Protein AF-A0AAC9WGJ4-F1 (afdb_monomer_lite)

Sequence (62 aa):
MGEENTFIKVTSIEDAEFTIYSKKYNNPIELLEKLYRIRNEKSLSNEEKNKKVQKIMKEYME

Foldseek 3Di:
DDDQPFDWDWDDDPPDIDTDTDRQWDDVVVLVVQLVVLVPPPVDDPVVSVVSNVVSVVVGND

Structure (mmCIF, N/CA/C/O backbone):
data_AF-A0AAC9WGJ4-F1
#
_entry.id   AF-A0AAC9WGJ4-F1
#
loop_
_atom_site.group_PDB
_atom_site.id
_atom_site.type_symbol
_atom_site.label_atom_id
_atom_site.label_alt_id
_atom_site.label_comp_id
_atom_site.label_asym_id
_atom_site.label_entity_id
_atom_site.label_seq_id
_atom_site.pdbx_PDB_ins_code
_atom_site.Cartn_x
_atom_site.Cartn_y
_atom_site.Cartn_z
_atom_site.occupancy
_atom_site.B_iso_or_equiv
_atom_site.auth_seq_id
_atom_site.auth_comp_id
_atom_site.auth_asym_id
_atom_site.auth_atom_id
_atom_site.pdbx_PDB_model_num
ATOM 1 N N . MET A 1 1 ? 28.666 10.877 -20.056 1.00 40.56 1 MET A N 1
ATOM 2 C CA . MET A 1 1 ? 27.532 10.123 -20.630 1.00 40.56 1 MET A CA 1
ATOM 3 C C . MET A 1 1 ? 26.911 9.367 -19.468 1.00 40.56 1 MET A C 1
ATOM 5 O O . MET A 1 1 ? 27.504 8.402 -19.018 1.00 40.56 1 MET A O 1
ATOM 9 N N . GLY A 1 2 ? 25.878 9.939 -18.843 1.00 43.53 2 GLY A N 1
ATOM 10 C CA . GLY A 1 2 ? 25.304 9.411 -17.601 1.00 43.53 2 GLY A CA 1
ATOM 11 C C . GLY A 1 2 ? 24.332 8.276 -17.896 1.00 43.53 2 GLY A C 1
ATOM 12 O O . GLY A 1 2 ? 23.512 8.407 -18.797 1.00 43.53 2 GLY A O 1
ATOM 13 N N . GLU A 1 3 ? 24.477 7.177 -17.164 1.00 52.25 3 GLU A N 1
ATOM 14 C CA . GLU A 1 3 ? 23.735 5.923 -17.293 1.00 52.25 3 GLU A CA 1
ATOM 15 C C . GLU A 1 3 ? 22.211 6.126 -17.235 1.00 52.25 3 GLU A C 1
ATOM 17 O O . GLU A 1 3 ? 21.664 6.542 -16.212 1.00 52.25 3 GLU A O 1
ATOM 22 N N . GLU A 1 4 ? 21.500 5.777 -18.308 1.00 52.88 4 GLU A N 1
ATOM 23 C CA . GLU A 1 4 ? 20.047 5.596 -18.264 1.00 52.88 4 GLU A CA 1
ATOM 24 C C . GLU A 1 4 ? 19.725 4.140 -17.918 1.00 52.88 4 GLU A C 1
ATOM 26 O O . GLU A 1 4 ? 19.370 3.329 -18.771 1.00 52.88 4 GLU A O 1
ATOM 31 N N . ASN A 1 5 ? 19.846 3.796 -16.635 1.00 50.75 5 ASN A N 1
ATOM 32 C CA . ASN A 1 5 ? 19.338 2.527 -16.114 1.00 50.75 5 ASN A CA 1
ATOM 33 C C . ASN A 1 5 ? 17.804 2.588 -16.014 1.00 50.75 5 ASN A C 1
ATOM 35 O O . ASN A 1 5 ? 17.239 2.887 -14.962 1.00 50.75 5 ASN A O 1
ATOM 39 N N . THR A 1 6 ? 17.127 2.335 -17.136 1.00 49.38 6 THR A N 1
ATOM 40 C CA . THR A 1 6 ? 15.664 2.233 -17.208 1.00 49.38 6 THR A CA 1
ATOM 41 C C . THR A 1 6 ? 15.257 0.778 -16.985 1.00 49.38 6 THR A C 1
ATOM 43 O O . THR A 1 6 ? 15.315 -0.037 -17.904 1.00 49.38 6 THR A O 1
ATOM 46 N N . PHE A 1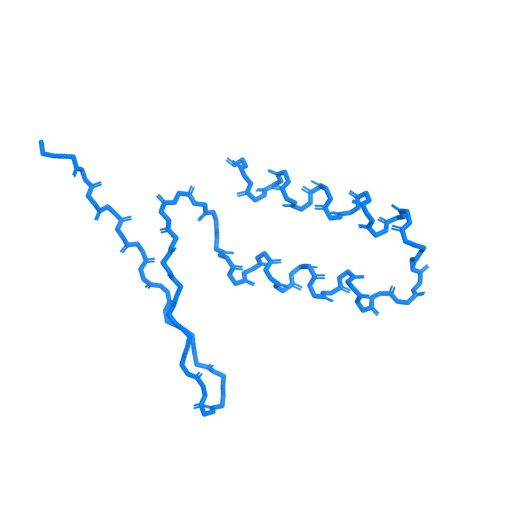 7 ? 14.851 0.427 -15.763 1.00 54.00 7 PHE A N 1
ATOM 47 C CA . PHE A 1 7 ? 14.287 -0.894 -15.482 1.00 54.00 7 PHE A CA 1
ATOM 48 C C . PHE A 1 7 ? 12.812 -0.907 -15.888 1.00 54.00 7 PHE A C 1
ATOM 50 O O . PHE A 1 7 ? 11.959 -0.341 -15.208 1.00 54.00 7 PHE A O 1
ATOM 57 N N . ILE A 1 8 ? 12.515 -1.547 -17.018 1.00 54.44 8 ILE A N 1
ATOM 58 C CA . ILE A 1 8 ? 11.144 -1.787 -17.470 1.00 54.44 8 ILE A CA 1
ATOM 59 C C . ILE A 1 8 ? 10.670 -3.082 -16.819 1.00 54.44 8 ILE A C 1
ATOM 61 O O . ILE A 1 8 ? 11.180 -4.160 -17.126 1.00 54.44 8 ILE A O 1
ATOM 65 N N . LYS A 1 9 ? 9.687 -2.985 -15.921 1.00 58.88 9 LYS A N 1
ATOM 66 C CA . LYS A 1 9 ? 8.982 -4.161 -15.410 1.00 58.88 9 LYS A CA 1
ATOM 67 C C . LYS A 1 9 ? 7.607 -4.223 -16.057 1.00 58.88 9 LYS A C 1
ATOM 69 O O . LYS A 1 9 ? 6.759 -3.371 -15.796 1.00 58.88 9 LYS A O 1
ATOM 74 N N . VAL A 1 10 ? 7.427 -5.223 -16.912 1.00 54.88 10 VAL A N 1
ATOM 75 C CA . VAL A 1 10 ? 6.143 -5.558 -17.530 1.00 54.88 10 VAL A CA 1
ATOM 76 C C . VAL A 1 10 ? 5.462 -6.591 -16.644 1.00 54.88 10 VAL A C 1
ATOM 78 O O . VAL A 1 10 ? 6.074 -7.596 -16.278 1.00 54.88 10 VAL A O 1
ATOM 81 N N . THR A 1 11 ? 4.213 -6.333 -16.267 1.00 58.47 11 THR A N 1
ATOM 82 C CA . THR A 1 11 ? 3.353 -7.327 -15.621 1.00 58.47 11 THR A CA 1
ATOM 83 C C . THR A 1 11 ? 2.027 -7.387 -16.363 1.00 58.47 11 THR A C 1
ATOM 85 O O . THR A 1 11 ? 1.463 -6.352 -16.721 1.00 58.47 11 THR A O 1
ATOM 88 N N . SER A 1 12 ? 1.544 -8.603 -16.591 1.00 45.41 12 SER A N 1
ATOM 89 C CA . SER A 1 12 ? 0.244 -8.883 -17.189 1.00 45.41 12 SER A CA 1
ATOM 90 C C . SER A 1 12 ? -0.712 -9.383 -16.109 1.00 45.41 12 SER A C 1
ATOM 92 O O . SER A 1 12 ? -0.368 -10.264 -15.319 1.00 45.41 12 SER A O 1
ATOM 94 N N . ILE A 1 13 ? -1.903 -8.791 -16.046 1.00 55.53 13 ILE A N 1
ATOM 95 C CA . ILE A 1 13 ? -3.025 -9.290 -15.246 1.00 55.53 13 ILE A CA 1
ATOM 96 C C . ILE A 1 13 ? -4.193 -9.434 -16.214 1.00 55.53 13 ILE A C 1
ATOM 98 O O . ILE A 1 13 ? -4.695 -8.430 -16.712 1.00 55.53 13 ILE A O 1
ATOM 102 N N . GLU A 1 14 ? -4.593 -10.678 -16.479 1.00 68.69 14 GLU A N 1
ATOM 103 C CA . GLU A 1 14 ? -5.663 -11.011 -17.431 1.00 68.69 14 GLU A CA 1
ATOM 104 C C . GLU A 1 14 ? -5.428 -10.329 -18.798 1.00 68.69 14 GLU A C 1
ATOM 106 O O . GLU A 1 14 ? -4.407 -10.602 -19.429 1.00 68.69 14 GLU A O 1
ATOM 111 N N . ASP A 1 15 ? -6.315 -9.427 -19.228 1.00 69.19 15 ASP A N 1
ATOM 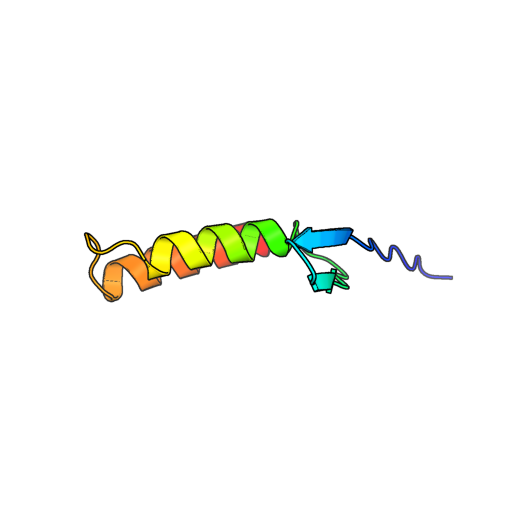112 C CA . ASP A 1 15 ? -6.253 -8.728 -20.523 1.00 69.19 15 ASP A CA 1
ATOM 113 C C . ASP A 1 15 ? -5.526 -7.365 -20.471 1.00 69.19 15 ASP A C 1
ATOM 115 O O . ASP A 1 15 ? -5.567 -6.594 -21.432 1.00 69.19 15 ASP A O 1
ATOM 119 N N . 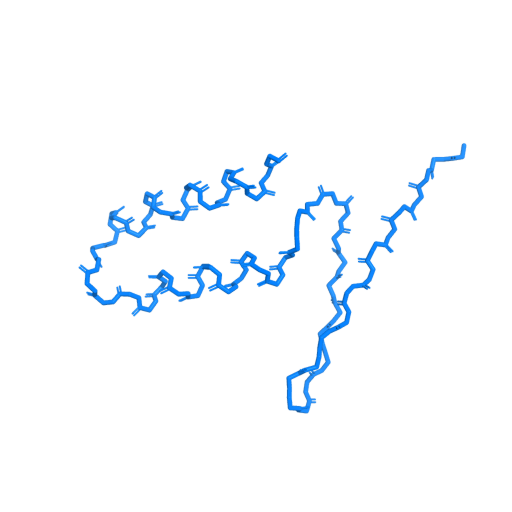ALA A 1 16 ? -4.883 -7.023 -19.348 1.00 49.88 16 ALA A N 1
ATOM 120 C CA . ALA A 1 16 ? -4.253 -5.721 -19.145 1.00 49.88 16 ALA A CA 1
ATOM 121 C C . ALA A 1 16 ? -2.723 -5.819 -19.027 1.00 49.88 16 ALA A C 1
ATOM 123 O O . ALA A 1 16 ? -2.181 -6.530 -18.174 1.00 49.88 16 ALA A O 1
ATOM 124 N N . GLU A 1 17 ? -2.025 -5.045 -19.864 1.00 59.50 17 GLU A N 1
ATOM 125 C CA . GLU A 1 17 ? -0.576 -4.850 -19.807 1.00 59.50 17 GLU A CA 1
ATOM 126 C C . GLU A 1 17 ? -0.251 -3.541 -19.081 1.00 59.50 17 GLU A C 1
ATOM 128 O O . GLU A 1 17 ? -0.717 -2.464 -19.459 1.00 59.50 17 GLU A O 1
ATOM 133 N N . PHE A 1 18 ? 0.572 -3.632 -18.035 1.00 65.88 18 PHE A N 1
ATOM 134 C CA . PHE A 1 18 ? 1.049 -2.466 -17.302 1.00 65.88 18 PHE A CA 1
ATOM 135 C C . PHE A 1 18 ? 2.556 -2.315 -17.484 1.00 65.88 18 PHE A C 1
ATOM 137 O O . PHE A 1 18 ? 3.341 -3.183 -17.092 1.00 65.88 18 PHE A O 1
ATOM 144 N N . THR A 1 19 ? 2.964 -1.173 -18.035 1.00 62.66 19 THR A N 1
ATOM 145 C CA . THR A 1 19 ? 4.366 -0.754 -18.104 1.00 62.66 19 THR A CA 1
ATOM 146 C C . THR A 1 19 ? 4.614 0.324 -17.060 1.00 62.66 19 THR A C 1
ATOM 148 O O . THR A 1 19 ? 4.015 1.399 -17.118 1.00 62.66 19 THR A O 1
ATOM 151 N N . ILE A 1 20 ? 5.505 0.058 -16.102 1.00 65.25 20 ILE A N 1
ATOM 152 C CA . ILE A 1 20 ? 5.898 1.054 -15.099 1.00 65.25 20 ILE A CA 1
ATOM 153 C C . ILE A 1 20 ? 7.342 1.478 -15.335 1.00 65.25 20 ILE A C 1
ATOM 155 O O . ILE A 1 20 ? 8.257 0.659 -15.297 1.00 65.25 20 ILE A O 1
ATOM 159 N N . TYR A 1 21 ? 7.535 2.781 -15.528 1.00 60.78 21 TYR A N 1
ATOM 160 C CA . TYR A 1 21 ? 8.848 3.409 -15.603 1.00 60.78 21 TYR A CA 1
ATOM 161 C C . TYR A 1 21 ? 9.248 3.894 -14.206 1.00 60.78 21 TYR A C 1
ATOM 163 O O . TYR A 1 21 ? 8.744 4.916 -13.738 1.00 60.78 21 TYR A O 1
ATOM 171 N N . SER A 1 22 ? 10.145 3.179 -13.519 1.00 60.22 22 SER A N 1
ATOM 172 C CA . SER A 1 22 ? 10.743 3.662 -12.268 1.00 60.22 22 SER A CA 1
ATOM 173 C C . SER A 1 22 ? 12.211 4.031 -12.483 1.00 60.22 22 SER A C 1
ATOM 175 O O . SER A 1 22 ? 12.980 3.299 -13.098 1.00 60.22 22 SER A O 1
ATOM 177 N N . LYS A 1 23 ? 12.599 5.219 -12.001 1.00 59.34 23 LYS A N 1
ATOM 178 C CA . LYS A 1 23 ? 13.934 5.798 -12.241 1.00 59.34 23 LYS A CA 1
ATOM 179 C C . LYS A 1 23 ? 14.909 5.623 -11.073 1.00 59.34 23 LYS A C 1
ATOM 181 O O . LYS A 1 23 ? 16.075 5.969 -11.219 1.00 59.34 23 LYS A O 1
ATOM 186 N N . LYS A 1 24 ? 14.432 5.204 -9.891 1.00 54.66 24 LYS A N 1
ATOM 187 C CA . LYS A 1 24 ? 15.230 5.297 -8.652 1.00 54.66 24 LYS A CA 1
ATOM 188 C C . LYS A 1 24 ? 14.746 4.513 -7.430 1.00 54.66 24 LYS A C 1
ATOM 190 O O . LYS A 1 24 ? 15.449 4.517 -6.431 1.00 54.66 24 LYS A O 1
ATOM 195 N N . TYR A 1 25 ? 13.567 3.900 -7.480 1.00 56.88 25 TYR A N 1
ATOM 196 C CA . TYR A 1 25 ? 12.934 3.314 -6.299 1.00 56.88 25 TYR A CA 1
ATOM 197 C C . TYR A 1 25 ? 12.722 1.813 -6.465 1.00 56.88 25 TYR A C 1
ATOM 199 O O . TYR A 1 25 ? 12.617 1.322 -7.595 1.00 56.88 25 TYR A O 1
ATOM 207 N N . ASN A 1 26 ? 12.635 1.119 -5.326 1.00 62.75 26 ASN A N 1
ATOM 208 C CA . ASN A 1 26 ? 12.267 -0.291 -5.220 1.00 62.75 26 ASN A CA 1
ATOM 209 C C . ASN A 1 26 ? 10.988 -0.610 -6.030 1.00 62.75 26 ASN A C 1
ATOM 211 O O . ASN A 1 26 ? 10.269 0.276 -6.497 1.00 62.75 26 ASN A O 1
ATOM 215 N N . ASN A 1 27 ? 10.710 -1.896 -6.255 1.00 75.31 27 ASN A N 1
ATOM 216 C CA . ASN A 1 27 ? 9.651 -2.364 -7.156 1.00 75.31 27 ASN A CA 1
ATOM 217 C C . ASN A 1 27 ? 8.283 -1.669 -6.895 1.00 75.31 27 ASN A C 1
ATOM 219 O O . ASN A 1 27 ? 7.649 -1.940 -5.873 1.00 75.31 27 ASN A O 1
ATOM 223 N N . PRO A 1 28 ? 7.780 -0.807 -7.804 1.00 77.25 28 PRO A N 1
ATOM 224 C CA . PRO A 1 28 ? 6.551 -0.036 -7.584 1.00 77.25 28 PRO A CA 1
ATOM 225 C C . PRO A 1 28 ? 5.300 -0.917 -7.477 1.00 77.25 28 PRO A C 1
ATOM 227 O O . PRO A 1 28 ? 4.361 -0.559 -6.771 1.00 77.25 28 PRO A O 1
ATOM 230 N N . ILE A 1 29 ? 5.298 -2.095 -8.110 1.00 81.88 29 ILE A N 1
ATOM 231 C CA . ILE A 1 29 ? 4.213 -3.076 -7.958 1.00 81.88 29 ILE A CA 1
ATOM 232 C C . ILE A 1 29 ? 4.122 -3.557 -6.508 1.00 81.88 29 ILE A C 1
ATOM 234 O O . ILE A 1 29 ? 3.035 -3.637 -5.944 1.00 81.88 29 ILE A O 1
ATOM 238 N N . GLU A 1 30 ? 5.264 -3.804 -5.870 1.00 82.38 30 GLU A N 1
ATOM 239 C CA . GLU A 1 30 ? 5.306 -4.266 -4.482 1.00 82.38 30 GLU A CA 1
ATOM 240 C C . GLU A 1 30 ? 4.796 -3.190 -3.513 1.00 82.38 30 GLU A C 1
ATOM 242 O O . GLU A 1 30 ? 4.077 -3.494 -2.558 1.00 82.38 30 GLU A O 1
ATOM 247 N N . LEU A 1 31 ? 5.112 -1.918 -3.779 1.00 85.50 31 LEU A N 1
ATOM 248 C CA . LEU A 1 31 ? 4.542 -0.796 -3.034 1.00 85.50 31 LEU A CA 1
ATOM 249 C C . LEU A 1 31 ? 3.014 -0.778 -3.153 1.00 85.50 31 LEU A C 1
ATOM 251 O O . LEU A 1 31 ? 2.317 -0.698 -2.139 1.00 85.50 31 LEU A O 1
ATOM 255 N N . LEU A 1 32 ? 2.490 -0.869 -4.378 1.00 87.00 32 LEU A N 1
ATOM 256 C CA . LEU A 1 32 ? 1.050 -0.838 -4.631 1.00 87.00 32 LEU A CA 1
ATOM 257 C C . LEU A 1 32 ? 0.325 -1.999 -3.942 1.00 87.00 32 LEU A C 1
ATOM 259 O O . LEU A 1 32 ? -0.711 -1.777 -3.314 1.00 87.00 32 LEU A O 1
ATOM 263 N N . GLU A 1 33 ? 0.888 -3.209 -3.973 1.00 88.81 33 GLU A N 1
ATOM 264 C CA . GLU A 1 33 ? 0.338 -4.359 -3.250 1.00 88.81 33 GLU A CA 1
ATOM 265 C C . GLU A 1 33 ? 0.271 -4.115 -1.736 1.00 88.81 33 GLU A C 1
ATOM 267 O O . GLU A 1 33 ? -0.764 -4.366 -1.108 1.00 88.81 33 GLU A O 1
ATOM 272 N N . LYS A 1 34 ? 1.348 -3.593 -1.133 1.00 90.88 34 LYS A N 1
ATOM 273 C CA . LYS A 1 34 ? 1.396 -3.287 0.308 1.00 90.88 34 LYS A CA 1
ATOM 274 C C . LYS A 1 34 ? 0.357 -2.229 0.694 1.00 90.88 34 LYS A C 1
ATOM 276 O O . LYS A 1 34 ? -0.356 -2.399 1.687 1.00 90.88 34 LYS A O 1
ATOM 281 N N . LEU A 1 35 ? 0.222 -1.167 -0.104 1.00 92.00 35 LEU A N 1
ATOM 282 C CA . LEU A 1 35 ? -0.768 -0.109 0.124 1.00 92.00 35 LEU A CA 1
ATOM 283 C C . LEU A 1 35 ? -2.207 -0.621 -0.040 1.00 92.00 35 LEU A C 1
ATOM 285 O O . LEU A 1 35 ? -3.076 -0.297 0.775 1.00 92.00 35 LEU A O 1
ATOM 289 N N . TYR A 1 36 ? -2.460 -1.464 -1.045 1.00 91.75 36 TYR A N 1
ATOM 290 C CA . TYR A 1 36 ? -3.769 -2.076 -1.268 1.00 91.75 36 TYR A CA 1
ATOM 291 C C . TYR A 1 36 ? -4.206 -2.942 -0.080 1.00 91.75 36 TYR A C 1
ATOM 293 O O . TYR A 1 36 ? -5.348 -2.839 0.375 1.00 91.75 36 TYR A O 1
ATOM 301 N N . ARG A 1 37 ? -3.296 -3.749 0.482 1.00 93.31 37 ARG A N 1
ATOM 302 C CA . ARG A 1 37 ? -3.586 -4.571 1.669 1.00 93.31 37 ARG A CA 1
ATOM 303 C C . ARG A 1 37 ? -4.007 -3.713 2.867 1.00 93.31 37 ARG A C 1
ATOM 305 O O . ARG A 1 37 ? -5.025 -4.003 3.487 1.00 93.31 37 ARG A O 1
ATOM 312 N N . ILE A 1 38 ? -3.303 -2.610 3.143 1.00 94.75 38 ILE A N 1
ATOM 313 C CA . ILE A 1 38 ? -3.647 -1.706 4.260 1.00 94.75 38 ILE A CA 1
ATOM 314 C C . ILE A 1 38 ? -5.006 -1.043 4.069 1.00 94.75 38 ILE A C 1
ATOM 316 O O . ILE A 1 38 ? -5.777 -0.930 5.025 1.00 94.75 38 ILE A O 1
ATOM 320 N N . ARG A 1 39 ? -5.317 -0.600 2.846 1.00 91.06 39 ARG A N 1
ATOM 321 C CA . ARG A 1 39 ? -6.612 0.019 2.546 1.00 91.06 39 ARG A CA 1
ATOM 322 C C . ARG A 1 39 ? -7.766 -0.904 2.948 1.00 91.06 39 ARG A C 1
ATOM 324 O O . ARG A 1 39 ? -8.721 -0.442 3.577 1.00 91.06 39 ARG A O 1
ATOM 331 N N . ASN A 1 40 ? -7.634 -2.192 2.630 1.00 93.25 40 ASN A N 1
ATOM 332 C CA . ASN A 1 40 ? -8.665 -3.210 2.831 1.00 93.25 40 ASN A CA 1
ATOM 333 C C . ASN A 1 40 ? -8.670 -3.851 4.229 1.00 93.25 40 ASN A C 1
ATOM 335 O O . ASN A 1 40 ? -9.591 -4.599 4.550 1.00 93.25 40 ASN A O 1
ATOM 339 N N . GLU A 1 41 ? -7.696 -3.533 5.080 1.00 93.25 41 GLU A N 1
ATOM 340 C CA . GLU A 1 41 ? -7.638 -4.015 6.459 1.00 93.25 41 GLU A CA 1
ATOM 341 C C . GLU A 1 41 ? -8.753 -3.363 7.294 1.00 93.25 41 GLU A C 1
ATOM 343 O O . GLU A 1 41 ? -8.672 -2.194 7.681 1.00 93.25 41 GLU A O 1
ATOM 348 N N . LYS A 1 42 ? -9.842 -4.097 7.543 1.00 94.12 42 LYS A N 1
ATOM 349 C CA . LYS A 1 42 ? -11.015 -3.585 8.279 1.00 94.12 42 LYS A CA 1
ATOM 350 C C . LYS A 1 42 ? -10.777 -3.472 9.786 1.00 94.12 42 LYS A C 1
ATOM 352 O O . LYS A 1 42 ? -11.516 -2.760 10.453 1.00 94.12 42 LYS A O 1
ATOM 357 N N . SER A 1 43 ? -9.763 -4.168 10.300 1.00 96.31 43 SER A N 1
ATOM 358 C CA . SER A 1 43 ? -9.410 -4.193 11.723 1.00 96.31 43 SER A CA 1
ATOM 359 C C . SER A 1 43 ? -8.723 -2.912 12.208 1.00 96.31 43 SER A C 1
ATOM 361 O O . SER A 1 43 ? -8.669 -2.675 13.409 1.00 96.31 43 SER A O 1
ATOM 363 N N . LEU A 1 44 ? -8.216 -2.082 11.290 1.00 94.62 44 LEU A N 1
ATOM 364 C CA . LEU A 1 44 ? -7.478 -0.8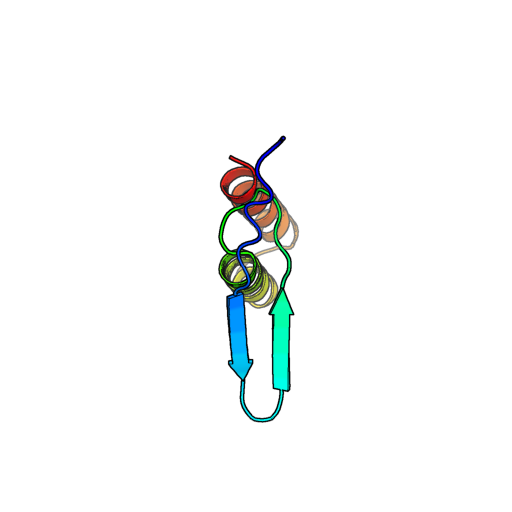66 11.620 1.00 9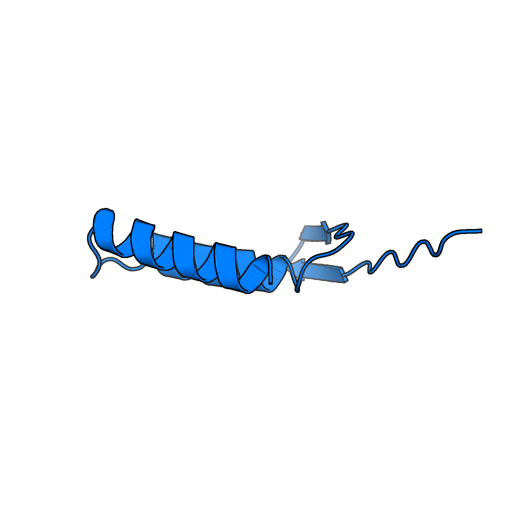4.62 44 LEU A CA 1
ATOM 365 C C . LEU A 1 44 ? -8.337 0.385 11.474 1.00 94.62 44 LEU A C 1
ATOM 367 O O . LEU A 1 44 ? -9.039 0.573 10.475 1.00 94.62 44 LEU A O 1
ATOM 371 N N . SER A 1 45 ? -8.159 1.300 12.418 1.00 96.44 45 SER A N 1
ATOM 372 C CA . SER A 1 45 ? -8.602 2.682 12.294 1.00 96.44 45 SER A CA 1
ATOM 373 C C . SER A 1 45 ? -7.832 3.430 11.198 1.00 96.44 45 SER A C 1
ATOM 375 O O . SER A 1 45 ? -6.736 3.046 10.779 1.00 96.44 45 SER A O 1
ATOM 377 N N . ASN A 1 46 ? -8.384 4.559 10.751 1.00 94.19 46 ASN A N 1
ATOM 378 C CA . ASN A 1 46 ? -7.715 5.422 9.775 1.00 94.19 46 ASN A CA 1
ATOM 379 C C . ASN A 1 46 ? -6.363 5.945 10.287 1.00 94.19 46 ASN A C 1
ATOM 381 O O . ASN A 1 46 ? -5.422 6.067 9.506 1.00 94.19 46 ASN A O 1
ATOM 385 N N . GLU A 1 47 ? -6.237 6.215 11.588 1.00 96.81 47 GLU A N 1
ATOM 386 C CA . GLU A 1 47 ? -4.976 6.674 12.174 1.00 96.81 47 GLU A CA 1
ATOM 387 C C . GLU A 1 47 ? -3.890 5.592 12.086 1.00 96.81 47 GLU A C 1
ATOM 389 O O . GLU A 1 47 ? -2.761 5.860 11.669 1.00 96.81 47 GLU A O 1
ATOM 394 N N . GLU A 1 48 ? -4.234 4.347 12.412 1.00 96.88 48 GLU A N 1
ATOM 395 C CA . GLU A 1 48 ? -3.310 3.215 12.315 1.00 96.88 48 GLU A CA 1
ATOM 396 C C . GLU A 1 48 ? -2.926 2.919 10.865 1.00 96.88 48 GLU A C 1
ATOM 398 O O . GLU A 1 48 ? -1.757 2.643 10.577 1.00 96.88 48 GLU A O 1
ATOM 403 N N . LYS A 1 49 ? -3.882 3.031 9.933 1.00 95.56 49 LYS A N 1
ATOM 404 C CA . LYS A 1 49 ? -3.607 2.932 8.494 1.00 95.56 49 LYS A CA 1
ATOM 405 C C . LYS A 1 49 ? -2.607 3.995 8.055 1.00 95.56 49 LYS A C 1
ATOM 407 O O . LYS A 1 49 ? -1.625 3.655 7.403 1.00 95.56 49 LYS A O 1
ATOM 412 N N . ASN A 1 50 ? -2.793 5.247 8.471 1.00 96.12 50 ASN A N 1
ATOM 413 C CA . ASN A 1 50 ? -1.887 6.342 8.126 1.00 96.12 50 ASN A CA 1
ATOM 414 C C . ASN A 1 50 ? -0.464 6.103 8.651 1.00 96.12 50 ASN A C 1
ATOM 416 O O . ASN A 1 50 ? 0.495 6.253 7.893 1.00 96.12 50 ASN A O 1
ATOM 420 N N . LYS A 1 51 ? -0.312 5.650 9.904 1.00 96.69 51 LYS A N 1
ATOM 421 C CA . LYS A 1 51 ? 1.003 5.296 10.473 1.00 96.69 51 LYS A CA 1
ATOM 422 C C . LYS A 1 51 ? 1.687 4.178 9.677 1.00 96.69 51 LYS A C 1
ATOM 424 O O . LYS A 1 51 ? 2.880 4.262 9.386 1.00 96.69 51 LYS A O 1
ATOM 429 N N . LYS A 1 52 ? 0.937 3.143 9.279 1.00 95.44 52 LYS A N 1
ATOM 430 C CA . LYS A 1 52 ? 1.476 2.040 8.465 1.00 95.44 52 LYS A CA 1
ATOM 431 C C . LYS A 1 52 ? 1.856 2.485 7.048 1.00 95.44 52 LYS A C 1
ATOM 433 O O . LYS A 1 52 ? 2.907 2.079 6.561 1.00 95.44 52 LYS A O 1
ATOM 438 N N . VAL A 1 53 ? 1.054 3.342 6.413 1.00 94.69 53 VAL A N 1
ATOM 439 C CA . VAL A 1 53 ? 1.367 3.921 5.093 1.00 94.69 53 VAL A CA 1
ATOM 440 C C . VAL A 1 53 ? 2.657 4.735 5.149 1.00 94.69 53 VAL A C 1
ATOM 442 O O . VAL A 1 53 ? 3.526 4.541 4.304 1.00 94.69 53 VAL A O 1
ATOM 445 N N . GLN A 1 54 ? 2.826 5.591 6.161 1.00 94.75 54 GLN A N 1
ATOM 446 C CA . GLN A 1 54 ? 4.055 6.374 6.336 1.00 94.75 54 GLN A CA 1
ATOM 447 C C . GLN A 1 54 ? 5.297 5.481 6.446 1.00 94.75 54 GLN A C 1
ATOM 449 O O . GLN A 1 54 ? 6.315 5.777 5.823 1.00 94.75 54 GLN A O 1
ATOM 454 N N . LYS A 1 55 ? 5.203 4.366 7.183 1.00 94.88 55 LYS A N 1
ATOM 455 C CA . LYS A 1 55 ? 6.297 3.392 7.298 1.00 94.88 55 LYS A CA 1
ATOM 456 C C . LYS A 1 55 ? 6.652 2.762 5.946 1.00 94.88 55 LYS A C 1
ATOM 458 O O . LYS A 1 55 ? 7.818 2.769 5.574 1.00 94.88 55 LYS A O 1
ATOM 463 N N . ILE A 1 56 ? 5.657 2.282 5.198 1.00 92.31 56 ILE A N 1
ATOM 464 C CA . ILE A 1 56 ? 5.870 1.666 3.875 1.00 92.31 56 ILE A CA 1
ATOM 465 C C . ILE A 1 56 ? 6.470 2.655 2.881 1.00 92.31 56 ILE A C 1
ATOM 467 O O . ILE A 1 56 ? 7.369 2.297 2.129 1.00 92.31 56 ILE A O 1
ATOM 471 N N . MET A 1 57 ? 5.990 3.899 2.879 1.00 89.06 57 MET A N 1
ATOM 472 C CA . MET A 1 57 ? 6.531 4.932 1.998 1.00 89.06 57 MET A CA 1
ATOM 473 C C . MET A 1 57 ? 7.982 5.260 2.345 1.00 89.06 57 MET A C 1
ATOM 475 O O . MET A 1 57 ? 8.781 5.473 1.441 1.00 89.06 57 MET A O 1
ATOM 479 N N . LYS A 1 58 ? 8.339 5.272 3.635 1.00 89.94 58 LYS A N 1
ATOM 480 C CA . LYS A 1 58 ? 9.723 5.466 4.070 1.00 89.94 58 LYS A CA 1
ATOM 481 C C . LYS A 1 58 ? 10.626 4.322 3.594 1.00 89.94 58 LYS A C 1
ATOM 483 O O . LYS A 1 58 ? 11.616 4.599 2.936 1.00 89.94 58 LYS A O 1
ATOM 488 N N . GLU A 1 59 ? 10.232 3.069 3.827 1.00 87.88 59 GLU A N 1
ATOM 489 C CA . GLU A 1 59 ? 10.960 1.873 3.354 1.00 87.88 59 GLU A CA 1
ATOM 490 C C . GLU A 1 59 ? 11.084 1.807 1.824 1.00 87.88 59 GLU A C 1
ATOM 492 O O . GLU A 1 59 ? 12.019 1.222 1.293 1.00 87.88 59 GLU A O 1
ATOM 497 N N . TYR A 1 60 ? 10.122 2.375 1.098 1.00 84.31 60 TYR A N 1
ATOM 498 C CA . TYR A 1 60 ? 10.164 2.435 -0.360 1.00 84.31 60 TYR A CA 1
ATOM 499 C C . TYR A 1 60 ? 11.165 3.470 -0.892 1.00 84.31 60 TYR A C 1
ATOM 501 O O . TYR A 1 60 ? 11.672 3.316 -2.004 1.00 84.31 60 TYR A O 1
ATOM 509 N N . MET A 1 61 ? 11.387 4.543 -0.127 1.00 81.06 61 MET A N 1
ATOM 510 C CA . MET A 1 61 ? 12.246 5.665 -0.505 1.00 81.06 61 MET A CA 1
ATOM 511 C C . MET A 1 61 ? 13.704 5.515 -0.054 1.00 81.06 61 MET A C 1
ATOM 513 O O . MET A 1 61 ? 14.551 6.232 -0.590 1.00 81.06 61 MET A O 1
ATOM 517 N N . GLU A 1 62 ? 13.963 4.646 0.924 1.00 75.94 62 GLU A N 1
ATOM 518 C CA . GLU A 1 62 ? 15.299 4.220 1.375 1.00 75.94 62 GLU A CA 1
ATOM 519 C C . GLU A 1 62 ? 15.896 3.156 0.440 1.00 75.94 62 GLU A C 1
ATOM 521 O O . GLU A 1 62 ? 17.115 3.259 0.177 1.00 75.94 62 GLU A O 1
#

Secondary structure (DSSP, 8-state):
------EEEEEEETTEEEEEEESSSS-HHHHHHHHHHHHH-TTS-HHHHHHHHHHHHHHHH-

pLDDT: mean 76.18, std 18.04, range [40.56, 96.88]

Organism: NCBI:txid1497

Radius of gyration: 14.87 Å; chains: 1; bounding box: 38×21×33 Å

=== Feature glossary ===
Annotated list of the representations used here:

Nearest PDB structures. The Foldseek neighbor list gives the closest experimentally determined structures in the PDB, ranked by structural alignment. TM-score near 1 means near-identical fold; near 0.3 means only rough topology match. This is how one finds what a novel AlphaFold prediction most resembles in the solved-structure universe.

Foldseek 3Di. Foldseek's 3Di representation compresses backbone geometry into a per-residue letter drawn from a learned twenty-state alphabet. It captures the tertiary interaction pattern around each residue — which residues are packed against it in space, regardless of where they are in sequence.

Radius of gyration, Cα contacts, bounding box. Radius of gyration (Rg) is the root-mean-square distance of Cα atoms from their centroid — a single number for overall size and compactness. A globular domain of N residues has Rg ≈ 2.2·N^0.38 Å; an extended or disordered chain has a much larger Rg. The Cα contact count is the number of residue pairs whose Cα atoms are within 8 Å and are more than four positions apart in sequence — a standard proxy for tertiary packing density. The bounding box is the smallest axis-aligned box enclosing all Cα atoms.

InterPro / GO / CATH / organism. The annotation block draws on four external resources. InterPro: which protein families and domains the sequence belongs to. GO: standardized terms for what the protein does, what process it participates in, and where in the cell it acts. CATH: which structural fold it has in the CATH hierarchy. Organism: the species of origin.

mmCIF coordinates. The mmC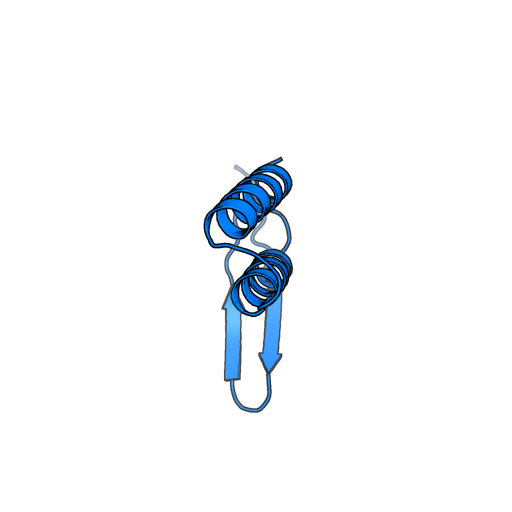IF block holds the 3D Cartesian coordinates of each backbone atom (N, Cα, C, O) in ångströms. mmCIF is the PDB's canonical archive format — a tagged-loop text representation of the atomic model.

pLDDT. pLDDT is the predicted lDDT-Cα score: AlphaFold's confidence that the local environment of each residue (all inter-atomic distances within 15 Å) is correctly placed. It is a per-residue number between 0 and 100, with higher meaning more reliable.

Backbone torsions (φ/ψ). φ (phi) and ψ (psi) are the two rotatable backbone dihedrals per residue: φ is the C(i-1)–N–Cα–C torsion, ψ is the N–Cα–C–N(i+1) torsion, both in degrees on (−180°, 180°]. α-helical residues cluster near (−60°, −45°); β-strand residues near (−120°, +130°). A Ramachandran plot is simply a scatter of (φ, ψ) for every residue.

B-factor. For experimental (PDB) structures, the B-factor (temperature factor) quantifies the positional spread of each atom in the crystal — a combination of thermal vibration and static disorder — in units of Å². High B-factors mark flexible loops or poorly resolved regions; low B-factors mark the rigid, well-ordered core.

Secondary structure (3-state, P-SEA). SS3 is a coarse helix/strand/coil call (letters a/b/c) made by the P-SEA algorithm from inter-Cα distances and dihedrals. It is less detailed than DSSP but needs only Cα positions.

Predicted aligned error. Predicted aligned error is AlphaFold's pairwise confidence. Unlike pLDDT (per-residue), PAE is per-residue-pair and captures whether two parts of the structure are correctly placed relative to each other. Units are ångströms of expected positional error.

Solvent-accessible surface area. Solvent-accessible surface area (SASA) is the area in Å² traced out by the centre of a 1.4 Å probe sphere (a water molecule) rolled over the protein's van der Waals surface (Shrake–Rupley / Lee–Richards construction). Buried residues have near-zero SASA; fully exposed residues can exceed 200 Å². The total SASA scales roughly with the number of surface residues.

Secondary structure (8-state, DSSP). The SS8 string is DSSP's per-residue secondary-structure call. α-helix (H) means an i→i+4 H-bond ladder; β-strand (E) means the residue participates in a β-sheet; 3₁₀ (G) and π (I) are tighter and wider helices; T/S are turns/bends; '-' is loop.

Rendered structure images. Structure images are PyMOL renders from six orthogonal camera directions. Cartoon representation draws helices as coils and strands as arrows; sticks shows the backbone as bonds; surface shows the solvent-excluded envelope. Rainbow coloring maps sequence position to hue (blue→red, N→C); chain coloring assigns a distinct color per polypeptide.

Sequence. The amino-acid sequence is the protein's primary structure: the linear order of residues from the N-terminus to the C-terminus, written in one-letter code. Everything else here — the 3D coordinates, the secondary structure, the domain annotations — is ultimately a consequence of this string.

Contact-map, Ramachandran, and PAE plots. Three diagnostic plots accompany the record. The Cα contact map visualizes the tertiary structure as a 2D adjacency matrix (8 Å cutoff, sequence-local contacts suppressed). The Ramachandran plot shows the distribution of backbone (φ, ψ) torsions, with points in the α and β basins reflecting secondary structure content. The PAE plot shows AlphaFold's inter-residue confidence as a color matrix.